Protein AF-A0A2N7XU17-F1 (afdb_monomer_lite)

Sequence (91 aa):
VVIGSGATAVTLVPELAKTAAQVTMLQRSPTYVVSRPAQDPVANKLRRNLPARLAYHLIRWRNVMWGMFFFQLSRRRPDKVKNLILGGVRM

Secondary structure (DSSP, 8-state):
-EE--SHHHHHHHHHHHTTSS---EE-SSPPP-----SS-HHHHHHHHHS-HHHHHHHHHHHHHHHHHHHHHHHHH-HHHHHHHHHHTT--

Structure (mmCIF, N/CA/C/O backbone):
data_AF-A0A2N7XU17-F1
#
_entry.id   AF-A0A2N7XU17-F1
#
loop_
_atom_site.group_PDB
_atom_site.id
_atom_site.type_symbol
_atom_site.label_atom_id
_atom_site.label_alt_id
_atom_site.label_comp_id
_atom_site.label_asym_id
_atom_site.label_entity_id
_atom_site.label_seq_id
_atom_site.pdbx_PDB_ins_code
_atom_site.Cartn_x
_atom_site.Cartn_y
_atom_site.Cartn_z
_atom_site.occupancy
_atom_site.B_iso_or_equiv
_atom_site.auth_seq_id
_atom_site.auth_comp_id
_atom_site.auth_asym_id
_atom_site.auth_atom_id
_atom_site.pdbx_PDB_model_num
ATOM 1 N N . VAL A 1 1 ? -11.025 -9.135 16.857 1.00 94.00 1 VAL A N 1
ATOM 2 C CA . VAL A 1 1 ? -10.676 -7.696 16.993 1.00 94.00 1 VAL A CA 1
ATOM 3 C C . VAL A 1 1 ? -9.271 -7.482 16.440 1.00 94.00 1 VAL A C 1
ATOM 5 O O . VAL A 1 1 ? -8.420 -8.319 16.704 1.00 94.00 1 VAL A O 1
ATOM 8 N N . VAL A 1 2 ? -9.031 -6.416 15.672 1.00 94.50 2 VAL A N 1
ATOM 9 C CA . VAL A 1 2 ? -7.723 -6.035 15.103 1.00 94.50 2 VAL A CA 1
ATOM 10 C C . VAL A 1 2 ? -7.351 -4.642 15.611 1.00 94.50 2 VAL A C 1
ATOM 12 O O . VAL A 1 2 ? -8.172 -3.731 15.546 1.00 94.50 2 VAL A O 1
ATOM 15 N N . ILE A 1 3 ? -6.132 -4.462 16.121 1.00 94.62 3 ILE A N 1
ATOM 16 C CA . ILE A 1 3 ? -5.650 -3.174 16.643 1.00 94.62 3 ILE A CA 1
ATOM 17 C C . ILE A 1 3 ? -4.624 -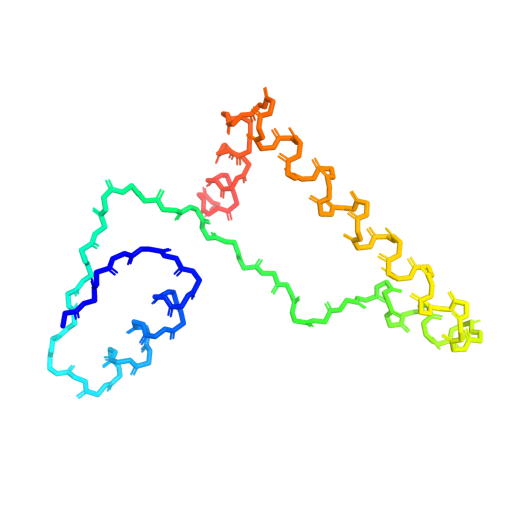2.592 15.667 1.00 94.62 3 ILE A C 1
ATOM 19 O O . ILE A 1 3 ? -3.608 -3.220 15.377 1.00 94.62 3 ILE A O 1
ATOM 23 N N . GLY A 1 4 ? -4.882 -1.377 15.184 1.00 93.06 4 GLY A N 1
ATOM 24 C CA . GLY A 1 4 ? -4.041 -0.654 14.230 1.00 93.06 4 GLY A CA 1
ATOM 25 C C . GLY A 1 4 ? -4.605 -0.616 12.806 1.00 93.06 4 GLY A C 1
ATOM 26 O O . GLY A 1 4 ? -5.490 -1.386 12.449 1.00 93.06 4 GLY A O 1
ATOM 27 N N . SER A 1 5 ? -4.076 0.308 11.998 1.00 91.75 5 SER A N 1
ATOM 28 C CA . SER A 1 5 ? -4.495 0.626 10.617 1.00 91.75 5 SER A CA 1
ATOM 29 C C . SER A 1 5 ? -3.395 0.468 9.564 1.00 91.75 5 SER A C 1
ATOM 31 O O . SER A 1 5 ? -3.534 0.940 8.439 1.00 91.75 5 SER A O 1
ATOM 33 N N . GLY A 1 6 ? -2.291 -0.194 9.920 1.00 91.50 6 GLY A N 1
ATOM 34 C CA . GLY A 1 6 ? -1.165 -0.421 9.013 1.00 91.50 6 GLY A CA 1
ATOM 35 C C . GLY A 1 6 ? -1.482 -1.385 7.865 1.00 91.50 6 GLY A C 1
ATOM 36 O O . GLY A 1 6 ? -2.547 -1.999 7.818 1.00 91.50 6 GLY A O 1
ATOM 37 N N . ALA A 1 7 ? -0.511 -1.570 6.965 1.00 90.81 7 ALA A N 1
ATOM 38 C CA . ALA A 1 7 ? -0.654 -2.405 5.766 1.00 90.81 7 ALA A CA 1
ATOM 39 C C . ALA A 1 7 ? -1.161 -3.825 6.072 1.00 90.81 7 ALA A C 1
ATOM 41 O O . ALA A 1 7 ? -2.053 -4.319 5.391 1.00 90.81 7 ALA A O 1
ATOM 42 N N . THR A 1 8 ? -0.662 -4.451 7.140 1.00 92.75 8 THR A N 1
ATOM 43 C CA . THR A 1 8 ? -1.113 -5.783 7.564 1.00 92.75 8 THR A CA 1
ATOM 44 C C . THR A 1 8 ? -2.595 -5.803 7.914 1.00 92.75 8 THR A C 1
ATOM 46 O O . THR A 1 8 ? -3.301 -6.728 7.530 1.00 92.75 8 THR A O 1
ATOM 49 N N . ALA A 1 9 ? -3.086 -4.780 8.616 1.00 93.44 9 ALA A N 1
ATOM 50 C CA . ALA A 1 9 ? -4.480 -4.720 9.029 1.00 93.44 9 ALA A CA 1
ATOM 51 C C . ALA A 1 9 ? -5.411 -4.501 7.825 1.00 93.44 9 ALA A C 1
ATOM 53 O O . ALA A 1 9 ? -6.472 -5.113 7.763 1.00 93.44 9 ALA A O 1
ATOM 54 N N . VAL A 1 10 ? -4.981 -3.704 6.840 1.00 91.00 10 VAL A N 1
ATOM 55 C CA . VAL A 1 10 ? -5.722 -3.484 5.585 1.00 91.00 10 VAL A CA 1
ATOM 56 C C . VAL A 1 10 ? -5.873 -4.777 4.777 1.00 91.00 10 VAL A C 1
ATOM 58 O O . VAL A 1 10 ? -6.905 -4.966 4.144 1.00 91.00 10 VAL A O 1
ATOM 61 N N . THR A 1 11 ? -4.895 -5.685 4.828 1.00 92.00 11 THR A N 1
ATOM 62 C CA . THR A 1 11 ? -4.999 -6.997 4.167 1.00 92.00 11 THR A CA 1
ATOM 63 C C . THR A 1 11 ? -5.768 -8.018 5.011 1.00 92.00 11 THR A C 1
ATOM 65 O O . THR A 1 11 ? -6.541 -8.805 4.476 1.00 92.00 11 THR A O 1
ATOM 68 N N . LEU A 1 12 ? -5.574 -8.016 6.332 1.00 94.56 12 LEU A N 1
ATOM 69 C CA . LEU A 1 12 ? -6.124 -9.033 7.230 1.00 94.56 12 LEU A CA 1
ATOM 70 C C . LEU A 1 12 ? -7.617 -8.830 7.522 1.00 94.56 12 LEU A C 1
ATOM 72 O O . LEU A 1 12 ? -8.371 -9.799 7.553 1.00 94.56 12 LEU A O 1
ATOM 76 N N . VAL A 1 13 ? -8.053 -7.587 7.755 1.00 94.88 13 VAL A N 1
ATOM 77 C CA . VAL A 1 13 ? -9.441 -7.282 8.149 1.00 94.88 13 VAL A CA 1
ATOM 78 C C . VAL A 1 13 ? -10.458 -7.749 7.098 1.00 94.88 13 VAL A C 1
ATOM 80 O O . VAL A 1 13 ? -11.416 -8.409 7.502 1.00 94.88 13 VAL A O 1
ATOM 83 N N . PRO A 1 14 ? -10.272 -7.499 5.783 1.00 94.31 14 PRO A N 1
ATOM 84 C CA . PRO A 1 14 ? -11.194 -7.993 4.761 1.00 94.31 14 PRO A CA 1
ATOM 85 C C . PRO A 1 14 ? -11.276 -9.518 4.703 1.00 94.31 14 PRO A C 1
ATOM 87 O O . PRO A 1 14 ? -12.360 -10.055 4.509 1.00 94.31 14 PRO A O 1
ATOM 90 N N . GLU A 1 15 ? -10.158 -10.223 4.890 1.00 95.94 15 GLU A N 1
ATOM 91 C CA . GLU A 1 15 ? -10.149 -11.690 4.872 1.00 95.94 15 GLU A CA 1
ATOM 92 C C . GLU A 1 15 ? -10.847 -12.283 6.100 1.00 95.94 15 GLU A C 1
ATOM 94 O O . GLU A 1 15 ? -11.655 -13.198 5.964 1.00 95.94 15 GLU A O 1
ATOM 99 N N . LEU A 1 16 ? -10.619 -11.720 7.291 1.00 95.94 16 LEU A N 1
ATOM 100 C CA . LEU A 1 16 ? -11.330 -12.134 8.504 1.00 95.94 16 LEU A CA 1
ATOM 101 C C . LEU A 1 16 ? -12.834 -11.842 8.420 1.00 95.94 16 LEU A C 1
ATOM 103 O O . LEU A 1 16 ? -13.640 -12.619 8.927 1.00 95.94 16 LEU A O 1
ATOM 107 N N . ALA A 1 17 ? -13.221 -10.741 7.769 1.00 96.69 17 ALA A N 1
ATOM 108 C CA . ALA A 1 17 ? -14.619 -10.343 7.623 1.00 96.69 17 ALA A CA 1
ATOM 109 C C . ALA A 1 17 ? -15.442 -11.303 6.747 1.00 96.69 17 ALA A C 1
ATOM 111 O O . ALA A 1 17 ? -16.667 -11.267 6.810 1.00 96.69 17 ALA A O 1
ATOM 112 N N . LYS A 1 18 ? -14.800 -12.171 5.951 1.00 97.25 18 LYS A N 1
ATOM 113 C CA . LYS A 1 18 ? -15.499 -13.178 5.136 1.00 97.25 18 LYS A CA 1
ATOM 114 C C . LYS A 1 18 ? -16.065 -14.333 5.961 1.00 97.25 18 LYS A C 1
ATOM 116 O O . LYS A 1 18 ? -17.010 -14.973 5.513 1.00 97.25 18 LYS A O 1
ATOM 121 N N . THR A 1 19 ? -15.466 -14.644 7.111 1.00 96.94 19 THR A N 1
ATOM 122 C CA . THR A 1 19 ? -15.769 -15.874 7.867 1.00 96.94 19 THR A CA 1
ATOM 123 C C . THR A 1 19 ? -16.137 -15.626 9.324 1.00 96.94 19 THR A C 1
ATOM 125 O O . THR A 1 19 ? -16.880 -16.414 9.906 1.00 96.94 19 THR A O 1
ATOM 128 N N . ALA A 1 20 ? -15.639 -14.554 9.940 1.00 95.94 20 ALA A N 1
ATOM 129 C CA . ALA A 1 20 ? -15.957 -14.236 11.323 1.00 95.94 20 ALA A CA 1
ATOM 130 C C . ALA A 1 20 ? -17.350 -13.602 11.442 1.00 95.94 20 ALA A C 1
ATOM 132 O O . ALA A 1 20 ? -17.719 -12.746 10.643 1.00 95.94 20 ALA A O 1
ATOM 133 N N . ALA A 1 21 ? -18.089 -13.947 12.503 1.00 96.69 21 ALA A N 1
ATOM 134 C CA . ALA A 1 21 ? -19.398 -13.350 12.784 1.00 96.69 21 ALA A CA 1
ATOM 135 C C . ALA A 1 21 ? -19.328 -11.824 13.004 1.00 96.69 21 ALA A C 1
ATOM 137 O O . ALA A 1 21 ? -20.255 -11.101 12.652 1.00 96.69 21 ALA A O 1
ATOM 138 N N . GLN A 1 22 ? -18.225 -11.325 13.575 1.00 96.25 22 GLN A N 1
ATOM 139 C CA . GLN A 1 22 ? -17.974 -9.894 13.742 1.00 96.25 22 GLN A CA 1
ATOM 140 C C . GLN A 1 22 ? -16.469 -9.598 13.763 1.00 96.25 22 GLN A C 1
ATOM 142 O O . GLN A 1 22 ? -15.700 -10.240 14.484 1.00 96.25 22 GLN A O 1
ATOM 147 N N . VAL A 1 23 ? -16.047 -8.570 13.020 1.00 96.19 23 VAL A N 1
ATOM 148 C CA . VAL A 1 23 ? -14.667 -8.066 13.024 1.00 96.19 23 VAL A CA 1
ATOM 149 C C . VAL A 1 23 ? -14.658 -6.589 13.400 1.00 96.19 23 VAL A C 1
ATOM 151 O O . VAL A 1 23 ? -15.184 -5.750 12.678 1.00 96.19 23 VAL A O 1
ATOM 154 N N . THR A 1 24 ? -14.013 -6.264 14.520 1.00 96.12 24 THR A N 1
ATOM 155 C CA . THR A 1 24 ? -13.826 -4.878 14.982 1.00 96.12 24 THR A CA 1
ATOM 156 C C . THR A 1 24 ? -12.385 -4.437 14.768 1.00 96.12 24 THR A C 1
ATOM 158 O O . THR A 1 24 ? -11.467 -5.137 15.205 1.00 96.12 24 THR A O 1
ATOM 161 N N . MET A 1 25 ? -12.186 -3.273 14.147 1.00 94.94 25 MET A N 1
ATOM 162 C CA . MET A 1 25 ? -10.879 -2.651 13.931 1.00 94.94 25 MET A CA 1
ATOM 163 C C . MET A 1 25 ? -10.734 -1.400 14.802 1.00 94.94 25 MET A C 1
ATOM 165 O O . MET A 1 25 ? -11.479 -0.438 14.642 1.00 94.94 25 MET A O 1
ATOM 169 N N . LEU A 1 26 ? -9.767 -1.404 15.717 1.00 95.19 26 LEU A N 1
ATOM 170 C CA . LEU A 1 26 ? -9.471 -0.272 16.593 1.00 95.19 26 LEU A CA 1
ATOM 171 C C . LEU A 1 26 ? -8.315 0.537 16.008 1.00 95.19 26 LEU A C 1
ATOM 173 O O . LEU A 1 26 ? -7.182 0.059 15.940 1.00 95.19 26 LEU A O 1
ATOM 177 N N . GLN A 1 27 ? -8.592 1.768 15.584 1.00 95.69 27 GLN A N 1
ATOM 178 C CA . GLN A 1 27 ? -7.605 2.666 14.986 1.00 95.69 27 GLN A CA 1
ATOM 179 C C . GLN A 1 27 ? -7.394 3.897 15.876 1.00 95.69 27 GLN A C 1
ATOM 181 O O . GLN A 1 27 ? -8.359 4.503 16.327 1.00 95.69 27 GLN A O 1
ATOM 186 N N . ARG A 1 28 ? -6.134 4.297 16.101 1.00 94.50 28 ARG A N 1
ATOM 187 C CA . ARG A 1 28 ? -5.805 5.566 16.784 1.00 94.50 28 ARG A CA 1
ATOM 188 C C . ARG A 1 28 ? -5.855 6.749 15.819 1.00 94.50 28 ARG A C 1
ATOM 190 O O . ARG A 1 28 ? -6.428 7.787 16.122 1.00 94.50 28 ARG A O 1
ATOM 197 N N . SER A 1 29 ? -5.218 6.580 14.664 1.00 88.38 29 SER A N 1
ATOM 198 C CA . SER A 1 29 ? -5.124 7.589 13.614 1.00 88.38 29 SER A CA 1
ATOM 199 C C . SER A 1 29 ? -5.472 6.917 12.286 1.00 88.38 29 SER A C 1
ATOM 201 O O . SER A 1 29 ? -4.767 5.982 11.890 1.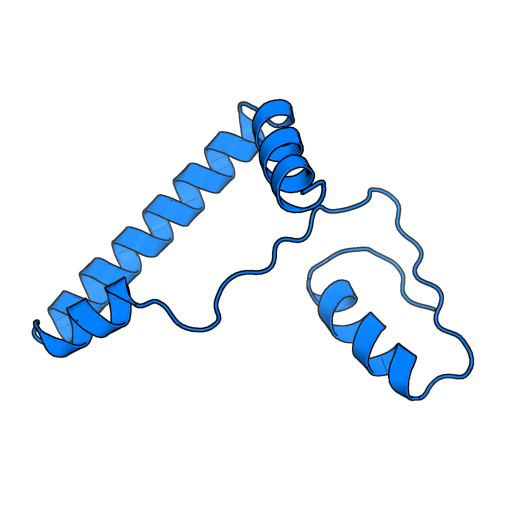00 88.38 29 SER A O 1
ATOM 203 N N . PRO A 1 30 ? -6.549 7.334 11.601 1.00 85.44 30 PRO A N 1
ATOM 204 C CA . PRO A 1 30 ? -6.939 6.723 10.339 1.00 85.44 30 PRO A CA 1
ATOM 205 C C . PRO A 1 30 ? -5.862 6.957 9.275 1.00 85.44 30 PRO A C 1
ATOM 207 O O . PRO A 1 30 ? -5.303 8.049 9.151 1.00 85.44 30 PRO A O 1
ATOM 210 N N . THR A 1 31 ? -5.554 5.910 8.513 1.00 87.38 31 THR A N 1
ATOM 211 C CA . THR A 1 31 ? -4.577 5.949 7.419 1.00 87.38 31 THR A CA 1
ATOM 212 C C . THR A 1 31 ? -5.310 6.038 6.087 1.00 87.38 31 THR A C 1
ATOM 214 O O . THR A 1 31 ? -6.317 5.365 5.885 1.00 87.38 31 THR A O 1
ATOM 217 N N . TYR A 1 32 ? -4.806 6.859 5.166 1.00 88.75 32 TYR A N 1
ATOM 218 C CA . TYR A 1 32 ? -5.344 6.928 3.810 1.00 88.75 32 TYR A CA 1
ATOM 219 C C . TYR A 1 32 ? -4.898 5.710 2.995 1.00 88.75 32 TYR A C 1
ATOM 221 O O . TYR A 1 32 ? -3.709 5.392 2.950 1.00 88.75 32 TYR A O 1
ATOM 229 N N . VAL A 1 33 ? -5.849 5.059 2.327 1.00 86.88 33 VAL A N 1
ATOM 230 C CA . VAL A 1 33 ? -5.613 3.905 1.449 1.00 86.88 33 VAL A CA 1
ATOM 231 C C . VAL A 1 33 ? -5.925 4.313 0.012 1.00 86.88 33 VAL A C 1
ATOM 233 O O . VAL A 1 33 ? -6.906 5.008 -0.237 1.00 86.88 33 VAL A O 1
ATOM 236 N N . VAL A 1 34 ? -5.080 3.898 -0.933 1.00 87.44 34 VAL A N 1
ATOM 237 C CA . VAL A 1 34 ? -5.264 4.146 -2.369 1.00 87.44 34 VAL A CA 1
ATOM 238 C C . VAL A 1 34 ? -5.180 2.838 -3.143 1.00 87.44 34 VAL A C 1
ATOM 240 O O . VAL A 1 34 ? -4.234 2.068 -2.971 1.00 87.44 34 VAL A O 1
ATOM 243 N N . SER A 1 35 ? -6.143 2.604 -4.029 1.00 84.44 35 SER A N 1
ATOM 244 C CA . SER A 1 35 ? -6.105 1.478 -4.962 1.00 84.44 35 SER A CA 1
ATOM 245 C C . SER A 1 35 ? -5.148 1.800 -6.104 1.00 84.44 35 SER A C 1
ATOM 247 O O . SER A 1 35 ? -5.308 2.805 -6.796 1.00 84.44 35 SER A O 1
ATOM 249 N N . ARG A 1 36 ? -4.136 0.954 -6.310 1.00 83.25 36 ARG A N 1
ATOM 250 C CA . ARG A 1 36 ? -3.216 1.064 -7.450 1.00 83.25 36 ARG A CA 1
ATOM 251 C C . ARG A 1 36 ? -3.401 -0.128 -8.390 1.00 83.25 36 ARG A C 1
ATOM 253 O O . ARG A 1 36 ? -3.631 -1.232 -7.901 1.00 83.25 36 ARG A O 1
ATOM 260 N N . PRO A 1 37 ? -3.263 0.063 -9.714 1.00 85.12 37 PRO A N 1
ATOM 261 C CA . PRO A 1 37 ? -3.265 -1.046 -10.659 1.00 85.12 37 PRO A CA 1
ATOM 262 C C . PRO A 1 37 ? -2.192 -2.079 -10.305 1.00 85.12 37 PRO A C 1
ATOM 264 O O . PRO A 1 37 ? -1.057 -1.716 -9.993 1.00 85.12 37 PRO A O 1
ATOM 267 N N . ALA A 1 38 ? -2.541 -3.364 -10.390 1.00 82.75 38 ALA A N 1
ATOM 268 C CA . ALA A 1 38 ? -1.606 -4.463 -10.137 1.00 82.75 38 ALA A CA 1
ATOM 269 C C . ALA A 1 38 ? -0.514 -4.572 -11.215 1.00 82.75 38 ALA A C 1
ATOM 271 O O . ALA A 1 38 ? 0.579 -5.075 -10.958 1.00 82.75 38 ALA A O 1
ATOM 272 N N . GLN A 1 39 ? -0.805 -4.094 -12.427 1.00 86.31 39 GLN A N 1
ATOM 273 C CA . GLN A 1 39 ? 0.125 -4.094 -13.548 1.00 86.31 39 GLN A CA 1
ATOM 274 C C . GLN A 1 39 ? 0.598 -2.681 -13.863 1.00 86.31 39 GLN A C 1
ATOM 276 O O . GLN A 1 39 ? -0.162 -1.719 -13.777 1.00 86.31 39 GLN A O 1
ATOM 281 N N . ASP A 1 40 ? 1.858 -2.577 -14.279 1.00 87.06 40 ASP A N 1
ATOM 282 C CA . ASP A 1 40 ? 2.480 -1.324 -14.684 1.00 87.06 40 ASP A CA 1
ATOM 283 C C . ASP A 1 40 ? 2.703 -1.326 -16.206 1.00 87.06 40 ASP A C 1
ATOM 285 O O . ASP A 1 40 ? 3.654 -1.955 -16.688 1.00 87.06 40 ASP A O 1
ATOM 289 N N . PRO A 1 41 ? 1.847 -0.635 -16.984 1.00 87.31 41 PRO A N 1
ATOM 290 C CA . PRO A 1 41 ? 1.934 -0.633 -18.444 1.00 87.31 41 PRO A CA 1
ATOM 291 C C . PRO A 1 41 ? 3.271 -0.093 -18.958 1.00 87.31 41 PRO A C 1
ATOM 293 O O . PRO A 1 41 ? 3.798 -0.576 -19.960 1.00 87.31 41 PRO A O 1
ATOM 296 N N . VAL A 1 42 ? 3.852 0.882 -18.252 1.00 87.00 42 VAL A N 1
ATOM 297 C CA . VAL A 1 42 ? 5.131 1.495 -18.624 1.00 87.00 42 VAL A CA 1
ATOM 298 C C . VAL A 1 42 ? 6.272 0.509 -18.385 1.00 87.00 42 VAL A C 1
ATOM 300 O O . VAL A 1 42 ? 7.120 0.342 -19.257 1.00 87.00 42 VAL A O 1
ATOM 303 N N . ALA A 1 43 ? 6.272 -0.201 -17.254 1.00 87.31 43 ALA A N 1
ATOM 304 C CA . ALA A 1 43 ? 7.253 -1.247 -16.978 1.00 87.31 43 ALA A CA 1
ATOM 305 C C . ALA A 1 43 ? 7.136 -2.412 -17.971 1.00 87.31 43 ALA A C 1
ATOM 307 O O . ALA A 1 43 ? 8.153 -2.927 -18.436 1.00 87.31 43 ALA A O 1
ATOM 308 N N . ASN A 1 44 ? 5.912 -2.801 -18.335 1.00 90.00 44 ASN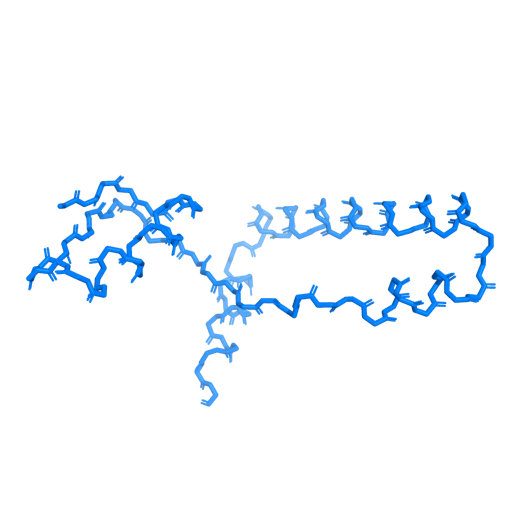 A N 1
ATOM 309 C CA . ASN A 1 44 ? 5.667 -3.863 -19.310 1.00 90.00 44 ASN A CA 1
ATOM 310 C C . ASN A 1 44 ? 6.165 -3.467 -20.708 1.00 90.00 44 ASN A C 1
ATOM 312 O O . ASN A 1 44 ? 6.852 -4.255 -21.357 1.00 90.00 44 ASN A O 1
ATOM 316 N N . LYS A 1 45 ? 5.911 -2.224 -21.141 1.00 90.25 45 LYS A N 1
ATOM 317 C CA . LYS A 1 45 ? 6.447 -1.684 -22.401 1.00 90.25 45 LYS A CA 1
ATOM 318 C C . LYS A 1 45 ? 7.977 -1.634 -22.385 1.00 90.25 45 LYS A C 1
ATOM 320 O O . LYS A 1 45 ? 8.615 -1.987 -23.371 1.00 90.25 45 LYS A O 1
ATOM 325 N N . LEU A 1 46 ? 8.571 -1.257 -21.252 1.00 88.75 46 LEU A N 1
ATOM 326 C CA . LEU A 1 46 ? 10.022 -1.180 -21.108 1.00 88.75 46 LEU A CA 1
ATOM 327 C C . LEU A 1 46 ? 10.688 -2.558 -21.180 1.00 88.75 46 LEU A C 1
ATOM 329 O O . LEU A 1 46 ? 11.707 -2.713 -21.841 1.00 88.75 46 LEU A O 1
ATOM 333 N N . ARG A 1 47 ? 10.083 -3.571 -20.553 1.00 89.94 47 ARG A N 1
ATOM 334 C CA . ARG A 1 47 ? 10.545 -4.965 -20.641 1.00 89.94 47 ARG A CA 1
ATOM 335 C C . ARG A 1 47 ? 10.423 -5.546 -22.046 1.00 89.94 47 ARG A C 1
ATOM 337 O O . ARG A 1 47 ? 11.231 -6.390 -22.405 1.00 89.94 47 ARG A O 1
ATOM 344 N N . ARG A 1 48 ? 9.429 -5.108 -22.825 1.00 90.81 48 ARG A N 1
ATOM 345 C CA . ARG A 1 48 ? 9.234 -5.559 -24.209 1.00 90.81 48 ARG A CA 1
ATOM 346 C C . ARG A 1 48 ? 10.254 -4.953 -25.175 1.00 90.81 48 ARG A C 1
ATOM 348 O O . ARG A 1 48 ? 10.623 -5.607 -26.141 1.00 90.81 48 ARG A O 1
ATOM 355 N N . ASN A 1 49 ? 10.695 -3.722 -24.913 1.00 91.25 49 ASN A N 1
ATOM 356 C CA . ASN A 1 49 ? 11.476 -2.943 -25.874 1.00 91.25 49 ASN A CA 1
ATOM 357 C C . ASN A 1 49 ? 12.975 -2.859 -25.545 1.00 91.25 49 ASN A C 1
ATOM 359 O O . ASN A 1 49 ? 13.744 -2.437 -26.403 1.00 91.25 49 ASN A O 1
ATOM 363 N N . LEU A 1 50 ? 13.400 -3.200 -24.322 1.00 90.06 50 LEU A N 1
ATOM 364 C CA . LEU A 1 50 ? 14.792 -3.060 -23.885 1.00 90.06 50 LEU A CA 1
ATOM 365 C C . LEU A 1 50 ? 15.381 -4.367 -23.339 1.00 90.06 50 LEU A C 1
ATOM 367 O O . LEU A 1 50 ? 14.648 -5.204 -22.808 1.00 90.06 50 LEU A O 1
ATOM 371 N N . PRO A 1 51 ? 16.721 -4.514 -23.372 1.00 92.25 51 PRO A N 1
ATOM 372 C CA . PRO A 1 51 ? 17.412 -5.615 -22.714 1.00 92.25 51 PRO A CA 1
ATOM 373 C C . PRO A 1 51 ? 17.067 -5.691 -21.221 1.00 92.25 51 PRO A C 1
ATOM 375 O O . PRO A 1 51 ? 16.996 -4.666 -20.536 1.00 92.25 51 PRO A O 1
ATOM 378 N N . ALA A 1 52 ? 16.926 -6.909 -20.691 1.00 90.56 52 ALA A N 1
ATOM 379 C CA . ALA A 1 52 ? 16.418 -7.163 -19.339 1.00 90.56 52 ALA A CA 1
ATOM 380 C C . ALA A 1 52 ? 17.124 -6.354 -18.232 1.00 90.56 52 ALA A C 1
ATOM 382 O O . ALA A 1 52 ? 16.464 -5.798 -17.352 1.00 90.56 52 ALA A O 1
ATOM 383 N N . ARG A 1 53 ? 18.460 -6.228 -18.292 1.00 91.88 53 ARG A N 1
ATOM 384 C CA . ARG A 1 53 ? 19.233 -5.452 -17.303 1.00 91.88 53 ARG A CA 1
ATOM 385 C C . ARG A 1 53 ? 18.900 -3.962 -17.347 1.00 91.88 53 ARG A C 1
ATOM 387 O O . ARG A 1 53 ? 18.745 -3.353 -16.290 1.00 91.88 53 ARG A O 1
ATOM 394 N N . LEU A 1 54 ? 18.776 -3.383 -18.541 1.00 91.50 54 LEU A N 1
ATOM 395 C CA . LEU A 1 54 ? 18.491 -1.959 -18.713 1.00 91.50 54 LEU A CA 1
ATOM 396 C C . LEU A 1 54 ? 17.043 -1.647 -18.317 1.00 91.50 54 LEU A C 1
ATOM 398 O O . LEU A 1 54 ? 16.802 -0.708 -17.561 1.00 91.50 54 LEU A O 1
ATOM 402 N N . ALA A 1 55 ? 16.098 -2.497 -18.732 1.00 92.25 55 ALA A N 1
ATOM 403 C CA . ALA A 1 55 ? 14.704 -2.395 -18.315 1.00 92.25 55 ALA A CA 1
ATOM 404 C C . ALA A 1 55 ? 14.570 -2.447 -16.782 1.00 92.25 55 ALA A C 1
ATOM 406 O O . ALA A 1 55 ? 13.889 -1.607 -16.195 1.00 92.25 55 ALA A O 1
ATOM 407 N N . TYR A 1 56 ? 15.260 -3.381 -16.116 1.00 91.94 56 TYR A N 1
ATOM 408 C CA . TYR A 1 56 ? 15.248 -3.488 -14.655 1.00 91.94 56 TYR A CA 1
ATOM 409 C C . TYR A 1 56 ? 15.765 -2.219 -13.968 1.00 91.94 56 TYR A C 1
ATOM 411 O O . TYR A 1 56 ? 15.091 -1.694 -13.080 1.00 91.94 56 TYR A O 1
ATOM 419 N N . HIS A 1 57 ? 16.927 -1.705 -14.386 1.00 94.06 57 HIS A N 1
ATOM 420 C CA . HIS A 1 57 ? 17.518 -0.513 -13.773 1.00 94.06 57 HIS A CA 1
ATOM 421 C C . HIS A 1 57 ? 16.609 0.705 -13.922 1.00 94.06 57 HIS A C 1
ATOM 423 O O . HIS A 1 57 ? 16.363 1.404 -12.939 1.00 94.06 57 HIS A O 1
ATOM 429 N N . LEU A 1 58 ? 16.054 0.918 -15.116 1.00 93.81 58 LEU A N 1
ATOM 430 C CA . LEU A 1 58 ? 15.141 2.027 -15.378 1.00 93.81 58 LEU A CA 1
ATOM 431 C C . LEU A 1 58 ? 13.850 1.912 -14.559 1.00 93.81 58 LEU A C 1
ATOM 433 O O . LEU A 1 58 ? 13.444 2.883 -13.923 1.00 93.81 58 LEU A O 1
ATOM 437 N N . ILE A 1 59 ? 13.225 0.729 -14.511 1.00 93.69 59 ILE A N 1
ATOM 438 C CA . ILE A 1 59 ? 12.014 0.498 -13.704 1.00 93.69 59 ILE A CA 1
ATOM 439 C C . ILE A 1 59 ? 12.306 0.741 -12.223 1.00 93.69 59 ILE A C 1
ATOM 441 O O . ILE A 1 59 ? 11.522 1.406 -11.542 1.00 93.69 59 ILE A O 1
ATOM 445 N N . ARG A 1 60 ? 13.433 0.224 -11.720 1.00 94.00 60 ARG A N 1
ATOM 446 C CA . ARG A 1 60 ? 13.813 0.362 -10.314 1.00 94.00 60 ARG A CA 1
ATOM 447 C C . ARG A 1 60 ? 14.062 1.818 -9.945 1.00 94.00 60 ARG A C 1
ATOM 449 O O . ARG A 1 60 ? 13.465 2.284 -8.979 1.00 94.00 60 ARG A O 1
ATOM 456 N N . TRP A 1 61 ? 14.866 2.541 -10.722 1.00 96.19 61 TRP A N 1
ATOM 457 C CA . TRP A 1 61 ? 15.129 3.958 -10.468 1.00 96.19 61 TRP A CA 1
ATOM 458 C C . TRP A 1 61 ? 13.862 4.794 -10.549 1.00 96.19 61 TRP A C 1
ATOM 460 O O . TRP A 1 61 ? 13.583 5.559 -9.631 1.00 96.19 61 TRP A O 1
ATOM 470 N N . ARG A 1 62 ? 13.037 4.578 -11.574 1.00 94.62 62 ARG A N 1
ATOM 471 C CA . ARG A 1 62 ? 11.731 5.228 -11.696 1.00 94.62 62 ARG A CA 1
ATOM 472 C C . ARG A 1 62 ? 10.876 4.988 -10.443 1.00 94.62 62 ARG A C 1
ATOM 474 O O . ARG A 1 62 ? 10.336 5.940 -9.892 1.00 94.62 62 ARG A O 1
ATOM 481 N N . ASN A 1 63 ? 10.778 3.748 -9.959 1.00 93.56 63 ASN A N 1
ATOM 482 C CA . ASN A 1 63 ? 9.968 3.415 -8.781 1.00 93.56 63 ASN A CA 1
ATOM 483 C C . ASN A 1 63 ? 10.520 4.031 -7.488 1.00 93.56 63 ASN A C 1
ATOM 485 O O . ASN A 1 63 ? 9.745 4.546 -6.685 1.00 93.56 63 ASN A O 1
ATOM 489 N N . VAL A 1 64 ? 11.842 4.006 -7.297 1.00 95.81 64 VAL A N 1
ATOM 490 C CA . VAL A 1 64 ? 12.500 4.624 -6.135 1.00 95.81 64 VAL A CA 1
ATOM 491 C C . VAL A 1 64 ? 12.297 6.138 -6.152 1.00 95.81 64 VAL A C 1
ATOM 493 O O . VAL A 1 64 ? 11.872 6.697 -5.145 1.00 95.81 64 VAL A O 1
ATOM 496 N N . MET A 1 65 ? 12.511 6.793 -7.297 1.00 96.25 65 MET A N 1
ATOM 497 C CA . MET A 1 65 ? 12.296 8.235 -7.446 1.00 96.25 65 MET A CA 1
ATOM 498 C C . MET A 1 65 ? 10.842 8.620 -7.195 1.00 96.25 65 MET A C 1
ATOM 500 O O . MET A 1 65 ? 10.589 9.556 -6.440 1.00 96.25 65 MET A O 1
ATOM 504 N N . TRP A 1 66 ? 9.879 7.867 -7.733 1.00 93.88 66 TRP A N 1
ATOM 505 C CA . TRP A 1 66 ? 8.464 8.098 -7.439 1.00 93.88 66 TRP A CA 1
ATOM 506 C C . TRP A 1 66 ? 8.123 7.897 -5.964 1.00 93.88 66 TRP A C 1
ATOM 508 O O . TRP A 1 66 ? 7.393 8.708 -5.397 1.00 93.88 66 TRP A O 1
ATOM 518 N N . GLY A 1 67 ? 8.656 6.850 -5.328 1.00 93.38 67 GLY A N 1
ATOM 519 C CA . GLY A 1 67 ? 8.459 6.600 -3.901 1.00 93.38 67 GLY A CA 1
ATOM 520 C C . GLY A 1 67 ? 9.018 7.733 -3.040 1.00 93.38 67 GLY A C 1
ATOM 521 O O . GLY A 1 67 ? 8.321 8.251 -2.169 1.00 93.38 67 GLY A O 1
ATOM 522 N N . MET A 1 68 ? 10.242 8.177 -3.334 1.00 96.19 68 MET A N 1
ATOM 523 C CA . MET A 1 68 ? 10.885 9.297 -2.645 1.00 96.19 68 MET A CA 1
ATOM 524 C C . MET A 1 68 ? 10.137 10.610 -2.866 1.00 96.19 68 MET A C 1
ATOM 526 O O . MET A 1 68 ? 9.907 11.347 -1.907 1.00 96.19 68 MET A O 1
ATOM 530 N N . PHE A 1 69 ? 9.730 10.895 -4.103 1.00 95.12 69 PHE A N 1
ATOM 531 C CA . PHE A 1 69 ? 8.950 12.080 -4.436 1.00 95.12 69 PHE A CA 1
ATOM 532 C C . PHE A 1 69 ? 7.632 12.105 -3.661 1.00 95.12 69 PHE A C 1
ATOM 534 O O . PHE A 1 69 ? 7.323 13.100 -3.009 1.00 95.12 69 PHE A O 1
ATOM 541 N N . PHE A 1 70 ? 6.885 10.997 -3.665 1.00 93.12 70 PHE A N 1
ATOM 542 C CA . PHE A 1 70 ? 5.602 10.916 -2.973 1.00 93.12 70 PHE A CA 1
ATOM 543 C C . PHE A 1 70 ? 5.755 11.012 -1.450 1.00 93.12 70 PHE A C 1
ATOM 545 O O . PHE A 1 70 ? 4.982 11.713 -0.795 1.00 93.12 70 PHE A O 1
ATOM 552 N N . PHE A 1 71 ? 6.782 10.376 -0.879 1.00 93.69 71 PHE A N 1
ATOM 553 C CA . PHE A 1 71 ? 7.105 10.497 0.543 1.00 93.69 71 PHE A CA 1
ATOM 554 C C . PHE A 1 71 ? 7.430 11.945 0.929 1.00 93.69 71 PHE A C 1
ATOM 556 O O . PHE A 1 71 ? 6.88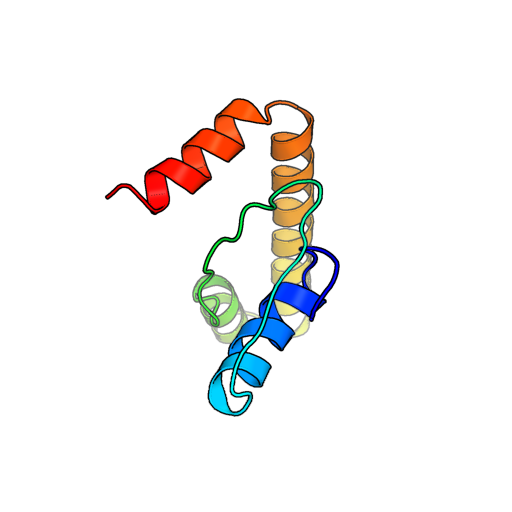4 12.473 1.900 1.00 93.69 71 PHE A O 1
ATOM 563 N N . GLN A 1 72 ? 8.275 12.620 0.144 1.00 95.12 72 GLN A N 1
ATOM 564 C CA . GLN A 1 72 ? 8.613 14.022 0.383 1.00 95.12 72 GLN A CA 1
ATOM 565 C C . GLN A 1 72 ? 7.405 14.942 0.211 1.00 95.12 72 GLN A C 1
ATOM 567 O O . GLN A 1 72 ? 7.215 15.845 1.025 1.00 95.12 72 GLN A O 1
ATOM 572 N N . LEU A 1 73 ? 6.569 14.709 -0.802 1.00 94.00 73 LEU A N 1
ATOM 573 C CA . LEU A 1 73 ? 5.342 15.470 -1.015 1.00 94.00 73 LEU A CA 1
ATOM 574 C C . LEU A 1 73 ? 4.383 15.307 0.171 1.00 94.00 73 LEU A C 1
ATOM 576 O O . LEU A 1 73 ? 3.858 16.303 0.664 1.00 94.00 73 LEU A O 1
ATOM 580 N N . SER A 1 74 ? 4.234 14.080 0.673 1.00 92.81 74 SER A N 1
ATOM 581 C CA . SER A 1 74 ? 3.395 13.764 1.835 1.00 92.81 74 SER A CA 1
ATOM 582 C C . SER A 1 74 ? 3.904 14.424 3.116 1.00 92.81 74 SER A C 1
ATOM 584 O O . SER A 1 74 ? 3.103 14.931 3.894 1.00 92.81 74 SER A O 1
ATOM 586 N N . ARG A 1 75 ? 5.229 14.489 3.323 1.00 93.56 75 ARG A N 1
ATOM 587 C CA . ARG A 1 75 ? 5.822 15.186 4.479 1.00 93.56 75 ARG A CA 1
ATOM 588 C C . ARG A 1 75 ? 5.764 16.708 4.369 1.00 93.56 75 ARG A C 1
ATOM 590 O O . ARG A 1 75 ? 5.555 17.368 5.378 1.00 93.56 75 ARG A O 1
ATOM 597 N N . ARG A 1 76 ? 5.992 17.274 3.178 1.00 95.31 76 ARG A N 1
ATOM 598 C CA . ARG A 1 76 ? 6.072 18.735 2.980 1.00 95.31 76 ARG A CA 1
ATOM 599 C C . ARG A 1 76 ? 4.706 19.397 2.822 1.00 95.31 76 ARG A C 1
ATOM 601 O O . ARG A 1 76 ? 4.568 20.565 3.161 1.00 95.31 76 ARG A O 1
ATOM 608 N N . ARG A 1 77 ? 3.726 18.702 2.236 1.00 94.62 77 ARG A N 1
ATOM 609 C CA . ARG A 1 77 ? 2.389 19.242 1.937 1.00 94.62 77 ARG A CA 1
ATOM 610 C C . ARG A 1 77 ? 1.297 18.193 2.196 1.00 94.62 77 ARG A C 1
ATOM 612 O O . ARG A 1 77 ? 0.642 17.760 1.241 1.00 94.62 77 ARG A O 1
ATOM 619 N N . PRO A 1 78 ? 1.082 17.794 3.462 1.00 91.81 78 PRO A N 1
ATOM 620 C CA . PRO A 1 78 ? 0.120 16.750 3.813 1.00 91.81 78 PRO A CA 1
ATOM 621 C C . PRO A 1 78 ? -1.306 17.074 3.347 1.00 91.81 78 PRO A C 1
ATOM 623 O O . PRO A 1 78 ? -1.980 16.189 2.825 1.00 91.81 78 PRO A O 1
ATOM 626 N N . ASP A 1 79 ? -1.742 18.338 3.421 1.00 92.44 79 ASP A N 1
ATOM 627 C CA . ASP A 1 79 ? -3.099 18.739 3.016 1.00 92.44 79 ASP A CA 1
ATOM 628 C C . ASP A 1 79 ? -3.363 18.538 1.523 1.00 92.44 79 ASP A C 1
ATOM 630 O O . ASP A 1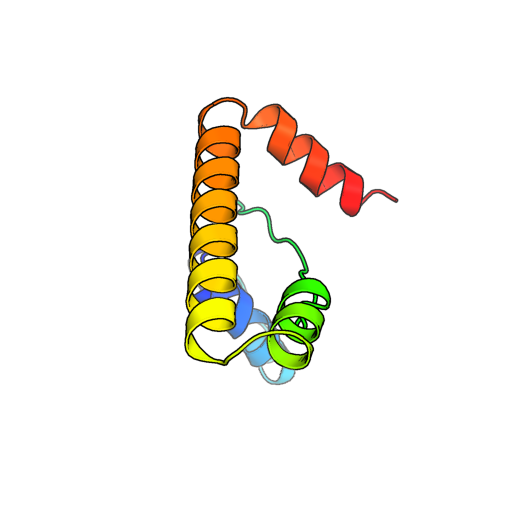 79 ? -4.443 18.102 1.126 1.00 92.44 79 ASP A O 1
ATOM 634 N N . LYS A 1 80 ? -2.356 18.788 0.674 1.00 91.25 80 LYS A N 1
ATOM 635 C CA . LYS A 1 80 ? -2.484 18.559 -0.772 1.00 91.25 80 LYS A CA 1
ATOM 636 C C . LYS A 1 80 ? -2.637 17.074 -1.082 1.00 91.25 80 LYS A C 1
ATOM 638 O O . LYS A 1 80 ? -3.469 16.714 -1.907 1.00 91.25 80 LYS A O 1
ATOM 643 N N . VAL A 1 81 ? -1.855 16.221 -0.418 1.00 92.00 81 VAL A N 1
ATOM 644 C CA . VAL A 1 81 ? -1.930 14.764 -0.607 1.00 92.00 81 VAL A CA 1
ATOM 645 C C . VAL A 1 81 ? -3.246 14.214 -0.062 1.00 92.00 81 VAL A C 1
ATOM 647 O O . VAL A 1 81 ? -3.895 13.422 -0.737 1.00 92.00 81 VAL A O 1
ATOM 650 N N . LYS A 1 82 ? -3.692 14.689 1.104 1.00 90.12 82 LYS A N 1
ATOM 651 C CA . LYS A 1 82 ? -5.011 14.371 1.661 1.00 90.12 82 LYS A CA 1
ATOM 652 C C . LYS A 1 82 ? -6.128 14.702 0.671 1.00 90.12 82 LYS A C 1
ATOM 654 O O . LYS A 1 82 ? -6.949 13.838 0.376 1.00 90.12 82 LYS A O 1
ATOM 659 N N . ASN A 1 83 ? -6.142 15.922 0.136 1.00 91.31 83 ASN A N 1
ATOM 660 C CA . ASN A 1 83 ? -7.174 16.352 -0.807 1.00 91.31 83 ASN A CA 1
ATOM 661 C C . ASN A 1 83 ? -7.108 15.580 -2.129 1.00 91.31 83 ASN A C 1
ATOM 663 O O . ASN A 1 83 ? -8.152 15.248 -2.676 1.00 91.31 83 ASN A O 1
ATOM 667 N N . LEU A 1 84 ? -5.907 15.239 -2.609 1.00 90.12 84 LEU A N 1
ATOM 668 C CA . LEU A 1 84 ? -5.726 14.395 -3.791 1.00 90.12 84 LEU 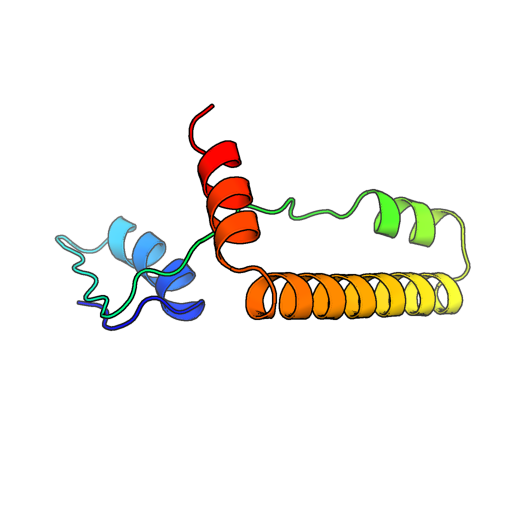A CA 1
ATOM 669 C C . LEU A 1 84 ? -6.350 13.006 -3.592 1.00 90.12 84 LEU A C 1
ATOM 671 O O . LEU A 1 84 ? -7.070 12.526 -4.463 1.00 90.12 84 LEU A O 1
ATOM 675 N N . ILE A 1 85 ? -6.093 12.371 -2.443 1.00 90.38 85 ILE A N 1
ATOM 676 C CA . ILE A 1 85 ? -6.626 11.037 -2.142 1.00 90.38 85 ILE A CA 1
ATOM 677 C C . ILE A 1 85 ? -8.147 11.094 -1.958 1.00 90.38 85 ILE A C 1
ATOM 679 O O . ILE A 1 85 ? -8.862 10.285 -2.541 1.00 90.38 85 ILE A O 1
ATOM 683 N N . LEU A 1 86 ? -8.653 12.067 -1.193 1.00 89.88 86 LEU A N 1
ATOM 684 C CA . LEU A 1 86 ? -10.092 12.229 -0.967 1.00 89.88 86 LEU A CA 1
ATOM 685 C C . LEU A 1 86 ? -10.849 12.594 -2.252 1.00 89.88 86 LEU A C 1
ATOM 687 O O . LEU A 1 86 ? -11.956 12.105 -2.462 1.00 89.88 86 LEU A O 1
ATOM 691 N N . GLY A 1 87 ? -10.254 13.417 -3.119 1.00 87.69 87 GLY A N 1
ATOM 692 C CA . GLY A 1 87 ? -10.828 13.785 -4.413 1.00 87.69 87 GLY A CA 1
ATOM 693 C C . GLY A 1 87 ? -10.964 12.601 -5.371 1.00 87.69 87 GLY A C 1
ATOM 694 O O . GLY A 1 87 ? -11.894 12.578 -6.163 1.00 87.69 87 GLY A O 1
ATOM 695 N N . GLY A 1 88 ? -10.096 11.589 -5.262 1.00 82.31 88 GLY A N 1
ATOM 696 C CA . GLY A 1 88 ? -10.208 10.354 -6.045 1.00 82.31 88 GLY A CA 1
ATOM 697 C C . GLY A 1 88 ? -11.321 9.402 -5.591 1.00 82.31 88 GLY A C 1
ATOM 698 O O . GLY A 1 88 ? -11.635 8.468 -6.318 1.00 82.31 88 GLY A O 1
ATOM 699 N N . VAL A 1 89 ? -11.900 9.613 -4.402 1.00 81.75 89 VAL A N 1
ATOM 700 C CA . VAL A 1 89 ? -12.996 8.791 -3.850 1.00 81.75 89 VAL A CA 1
ATOM 701 C C . VAL A 1 89 ? -14.344 9.510 -3.928 1.00 81.75 89 VAL A C 1
ATOM 703 O O . VAL A 1 89 ? -15.368 8.860 -4.077 1.00 81.75 89 VAL A O 1
ATOM 706 N N . ARG A 1 90 ? -14.358 10.845 -3.824 1.00 73.69 90 ARG A N 1
ATOM 707 C CA . ARG A 1 90 ? -15.577 11.676 -3.863 1.00 73.69 90 ARG A CA 1
ATOM 708 C C . ARG A 1 90 ? -16.073 11.994 -5.287 1.00 73.69 90 ARG A C 1
ATOM 710 O O . ARG A 1 90 ? -16.719 13.024 -5.463 1.00 73.69 90 ARG A O 1
ATOM 717 N N . MET A 1 91 ? -15.722 11.172 -6.278 1.00 51.19 91 MET A N 1
ATOM 718 C CA . MET A 1 91 ? -16.239 11.296 -7.649 1.00 51.19 91 MET A CA 1
ATOM 719 C C . MET A 1 91 ? -17.658 10.751 -7.759 1.00 51.19 91 MET A C 1
ATOM 721 O O . MET A 1 91 ? -17.942 9.735 -7.088 1.00 51.19 91 MET A O 1
#

Foldseek 3Di:
DAEEADPVCVVVQVVCVVPDPDDDYHYPDHDQDDDDDPDDPVLVVLCVPDDPVVSVVVVVVVVVVVVVVVVVCCVPPVPVVVCVSVVVVVD

pLDDT: mean 91.24, std 5.89, range [51.19, 97.25]

Radius of gyration: 17.82 Å; chains: 1; bounding box: 39×35×43 Å